Protein AF-A0AA37SR73-F1 (afdb_monomer_lite)

Sequence (175 aa):
MKIGLYVFLILMISLSCNREQRQLEALVEDILPGEWDILSFEFNGVYKNHEKDEVYPSDTTFYDLGSILIPEFEMDTLALNGGGNGVGIDCHIIALGSSETFKIERLFTAGDELVMAYFRTKGSGIFPVNTELTNLIEFSDLFWQNMYMNIENKNLVNFISTNNERIILTLQRRK

pLDDT: mean 75.5, std 13.88, range [35.94, 96.62]

Secondary structure (DSSP, 8-state):
--HHHHHHHHHHHHHHHHHHHHHHHHHHHHHSSEEEEEEEEE--S-EEETTTTEEE-TTPEEEEEEEEEE----HHHHHS--SS----EEEEEEETTEEEEEEEEEEEE-SSS-EEEEEEESSSS---S-SHHHHHHHHHTTTSSEEEEEEEETTEEEEEESS-TT-EEEEEE--

Organism: NCBI:txid1099794

Foldseek 3Di:
DVVVVVVVVVVVVVVVVVVLQVVLQVVCLQQVAAKWFFAKWFFQFWQQPPVVRDTDHRGDIDGRFFMKGWHGDHQVQLPPCPDDDGPWTFMWTDGPNDIFTKTFNHWGDDPRFKIKTQIGGPDPPDDPPPDPVRSVCNRRVLRVAIWIWGDPDSFWIWTAGPVHRRGITIIGHDD

Structure (mmCIF, N/CA/C/O backbone):
data_AF-A0AA37SR73-F1
#
_entry.id   AF-A0AA37SR73-F1
#
loop_
_atom_site.group_PDB
_atom_site.id
_atom_site.type_symbol
_atom_site.label_atom_id
_atom_site.label_alt_id
_atom_site.label_comp_id
_atom_site.label_asym_id
_atom_site.label_entity_id
_atom_site.label_seq_id
_atom_site.pdbx_PDB_ins_code
_atom_site.Cartn_x
_atom_site.Cartn_y
_atom_site.Cartn_z
_atom_site.occupancy
_atom_site.B_iso_or_equiv
_atom_site.auth_seq_id
_atom_site.auth_comp_id
_atom_site.auth_asym_id
_atom_site.auth_atom_id
_atom_site.pdbx_PDB_model_num
ATOM 1 N N . MET A 1 1 ? 46.176 -12.207 -21.951 1.00 54.75 1 MET A N 1
ATOM 2 C CA . MET A 1 1 ? 44.809 -12.377 -22.497 1.00 54.75 1 MET A CA 1
ATOM 3 C C . MET A 1 1 ? 43.758 -12.651 -21.403 1.00 54.75 1 MET A C 1
ATOM 5 O O . MET A 1 1 ? 42.868 -13.459 -21.609 1.00 54.75 1 MET A O 1
ATOM 9 N N . LYS A 1 2 ? 43.846 -12.000 -20.228 1.00 57.38 2 LYS A N 1
ATOM 10 C CA . LYS A 1 2 ? 42.891 -12.193 -19.112 1.00 57.38 2 LYS A CA 1
ATOM 11 C C . LYS A 1 2 ? 42.015 -10.957 -18.850 1.00 57.38 2 LYS A C 1
ATOM 13 O O . LYS A 1 2 ? 40.856 -11.105 -18.505 1.00 57.38 2 LYS A O 1
ATOM 18 N N . ILE A 1 3 ? 42.527 -9.751 -19.120 1.00 65.69 3 ILE A N 1
ATOM 19 C CA . ILE A 1 3 ? 41.820 -8.472 -18.909 1.00 65.69 3 ILE A CA 1
ATOM 20 C C . ILE A 1 3 ? 40.549 -8.358 -19.769 1.00 65.69 3 ILE A C 1
ATOM 22 O O . ILE A 1 3 ? 39.507 -7.973 -19.254 1.00 65.69 3 ILE A O 1
ATOM 26 N N . GLY A 1 4 ? 40.598 -8.763 -21.044 1.00 63.44 4 GLY A N 1
ATOM 27 C CA . GLY A 1 4 ? 39.421 -8.733 -21.925 1.00 63.44 4 GLY A CA 1
ATOM 28 C C . GLY A 1 4 ? 38.281 -9.650 -21.464 1.00 63.44 4 GLY A C 1
ATOM 29 O O . GLY A 1 4 ? 37.120 -9.292 -21.618 1.00 63.44 4 GLY A O 1
ATOM 30 N N . LEU A 1 5 ? 38.608 -10.783 -20.829 1.00 70.75 5 LEU A N 1
ATOM 31 C CA . LEU A 1 5 ? 37.613 -11.690 -20.255 1.00 70.75 5 LEU A CA 1
ATOM 32 C C . LEU A 1 5 ? 36.931 -11.053 -19.037 1.00 70.75 5 LEU A C 1
ATOM 34 O O . LEU A 1 5 ? 35.714 -11.107 -18.942 1.00 70.75 5 LEU A O 1
ATOM 38 N N . TYR A 1 6 ? 37.688 -10.402 -18.145 1.00 70.75 6 TYR A N 1
ATOM 39 C CA . TYR A 1 6 ? 37.122 -9.722 -16.972 1.00 70.75 6 TYR A CA 1
ATOM 40 C C . TYR A 1 6 ? 36.236 -8.532 -17.350 1.00 70.75 6 TYR A C 1
ATOM 42 O O . TYR A 1 6 ? 35.161 -8.379 -16.780 1.00 70.75 6 TYR A O 1
ATOM 50 N N . VAL A 1 7 ? 36.640 -7.727 -18.340 1.00 71.44 7 VAL A N 1
ATOM 51 C CA . VAL A 1 7 ? 35.814 -6.612 -18.835 1.00 71.44 7 VAL A CA 1
ATOM 52 C C . VAL A 1 7 ? 34.522 -7.136 -19.461 1.00 71.44 7 VAL A C 1
ATOM 54 O O . VAL A 1 7 ? 33.454 -6.633 -19.139 1.00 71.44 7 VAL A O 1
ATOM 57 N N . PHE A 1 8 ? 34.597 -8.180 -20.290 1.00 73.50 8 PHE A N 1
ATOM 58 C CA . PHE A 1 8 ? 33.416 -8.802 -20.889 1.00 73.50 8 PHE A CA 1
ATOM 59 C C . PHE A 1 8 ? 32.467 -9.399 -19.836 1.00 73.50 8 PHE A C 1
ATOM 61 O O . PHE A 1 8 ? 31.254 -9.256 -19.952 1.00 73.50 8 PHE A O 1
ATOM 68 N N . LEU A 1 9 ? 33.009 -10.015 -18.782 1.00 70.44 9 LEU A N 1
ATOM 69 C CA . LEU A 1 9 ? 32.217 -10.609 -17.703 1.00 70.44 9 LEU A CA 1
ATOM 70 C C . LEU A 1 9 ? 31.506 -9.540 -16.858 1.00 70.44 9 LEU A C 1
ATOM 72 O O . LEU A 1 9 ? 30.324 -9.685 -16.571 1.00 70.44 9 LEU A O 1
ATOM 76 N N . ILE A 1 10 ? 32.190 -8.437 -16.530 1.00 69.81 10 ILE A N 1
ATOM 77 C CA . ILE A 1 10 ? 31.585 -7.284 -15.839 1.00 69.81 10 ILE A CA 1
ATOM 78 C C . ILE A 1 10 ? 30.464 -6.670 -16.688 1.00 69.81 10 ILE A C 1
ATOM 80 O O . ILE A 1 10 ? 29.413 -6.330 -16.156 1.00 69.81 10 ILE A O 1
ATOM 84 N N . LEU A 1 11 ? 30.665 -6.568 -18.005 1.00 65.06 11 LEU A N 1
ATOM 85 C CA . LEU A 1 11 ? 29.690 -5.997 -18.937 1.00 65.06 11 LEU A CA 1
ATOM 86 C C . LEU A 1 11 ? 28.450 -6.896 -19.099 1.00 65.06 11 LEU A C 1
ATOM 88 O O . LEU A 1 11 ? 27.332 -6.401 -19.170 1.00 65.06 11 LEU A O 1
ATOM 92 N N . MET A 1 12 ? 28.627 -8.219 -19.096 1.00 62.78 12 MET A N 1
ATOM 93 C CA . MET A 1 12 ? 27.517 -9.182 -19.096 1.00 62.78 12 MET A CA 1
ATOM 94 C C . MET A 1 12 ? 26.706 -9.148 -17.794 1.00 62.78 12 MET A C 1
ATOM 96 O O . MET A 1 12 ? 25.476 -9.219 -17.836 1.00 62.78 12 MET A O 1
ATOM 100 N N . ILE A 1 13 ? 27.378 -9.008 -16.646 1.00 64.69 13 ILE A N 1
ATOM 101 C CA . ILE A 1 13 ? 26.719 -8.885 -15.337 1.00 64.69 13 ILE A CA 1
ATOM 102 C C . ILE A 1 13 ? 25.939 -7.569 -15.256 1.00 64.69 13 ILE A C 1
ATOM 104 O O . ILE A 1 13 ? 24.774 -7.578 -14.865 1.00 64.69 13 ILE A O 1
ATOM 108 N N . SER A 1 14 ? 26.532 -6.448 -15.678 1.00 61.78 14 SER A N 1
ATOM 109 C CA . SER A 1 14 ? 25.851 -5.149 -15.642 1.00 61.78 14 SER A CA 1
ATOM 110 C C . SER A 1 14 ? 24.665 -5.077 -16.606 1.00 61.78 14 SER A C 1
ATOM 112 O O . SER A 1 14 ? 23.632 -4.511 -16.257 1.00 61.78 14 SER A O 1
ATOM 114 N N . LEU A 1 15 ? 24.764 -5.691 -17.791 1.00 60.75 15 LEU A N 1
ATOM 115 C CA . LEU A 1 15 ? 23.647 -5.786 -18.737 1.00 60.75 15 LEU A CA 1
ATOM 116 C C . LEU A 1 15 ? 22.496 -6.656 -18.217 1.00 60.75 15 LEU A C 1
ATOM 118 O O . LEU A 1 15 ? 21.339 -6.321 -18.464 1.00 60.75 15 LEU A O 1
ATOM 122 N N . SER A 1 16 ? 22.798 -7.754 -17.519 1.00 59.50 16 SER A N 1
ATOM 123 C CA . SER A 1 16 ? 21.766 -8.644 -16.965 1.00 59.50 16 SER A CA 1
ATOM 124 C C . SER A 1 16 ? 21.048 -7.991 -15.783 1.00 59.50 16 SER A C 1
ATOM 126 O O . SER A 1 16 ? 19.822 -7.938 -15.784 1.00 59.50 16 SER A O 1
ATOM 128 N N . CYS A 1 17 ? 21.801 -7.365 -14.873 1.00 64.44 17 CYS A N 1
ATOM 129 C CA . CYS A 1 17 ? 21.256 -6.615 -13.737 1.00 64.44 17 CYS A CA 1
ATOM 130 C C . CYS A 1 17 ? 20.344 -5.458 -14.199 1.00 64.44 17 CYS A C 1
ATOM 132 O O . CYS A 1 17 ? 19.220 -5.312 -13.729 1.00 64.44 17 CYS A O 1
ATOM 134 N N . ASN A 1 18 ? 20.763 -4.705 -15.227 1.00 72.56 18 ASN A N 1
ATOM 135 C CA . ASN A 1 18 ? 19.941 -3.638 -15.814 1.00 72.56 18 ASN A CA 1
ATOM 136 C C . ASN A 1 18 ? 18.655 -4.148 -16.486 1.00 72.56 18 ASN A C 1
ATOM 138 O O . ASN A 1 18 ? 17.696 -3.392 -16.632 1.00 72.56 18 ASN A O 1
ATOM 142 N N . ARG A 1 19 ? 18.634 -5.394 -16.971 1.00 74.81 19 ARG A N 1
ATOM 143 C CA . ARG A 1 19 ? 17.454 -5.965 -17.626 1.00 74.81 19 ARG A CA 1
ATOM 144 C C . ARG A 1 19 ? 16.414 -6.408 -16.604 1.00 74.81 19 ARG A C 1
ATOM 146 O O . ARG A 1 19 ? 15.239 -6.126 -16.814 1.00 74.81 19 ARG A O 1
ATOM 153 N N . GLU A 1 20 ? 16.841 -7.086 -15.544 1.00 73.44 20 GLU A N 1
ATOM 154 C CA . GLU A 1 20 ? 15.963 -7.534 -14.455 1.00 73.44 20 GLU A CA 1
ATOM 155 C C . GLU A 1 20 ? 15.335 -6.336 -13.739 1.00 73.44 20 GLU A C 1
ATOM 157 O O . GLU A 1 20 ? 14.116 -6.277 -13.600 1.00 73.44 20 GLU A O 1
ATOM 162 N N . GLN A 1 21 ? 16.139 -5.313 -13.432 1.00 73.56 21 GLN A N 1
ATOM 163 C CA . GLN A 1 21 ? 15.649 -4.066 -12.848 1.00 73.56 21 GLN A CA 1
ATOM 164 C C . GLN A 1 21 ? 14.546 -3.414 -13.701 1.00 73.56 21 GLN A C 1
ATOM 166 O O . GLN A 1 21 ? 13.471 -3.114 -13.190 1.00 73.56 21 GLN A O 1
ATOM 171 N N . ARG A 1 22 ? 14.761 -3.262 -15.015 1.00 77.50 22 ARG A N 1
ATOM 172 C CA . ARG A 1 22 ? 13.756 -2.676 -15.923 1.00 77.50 22 ARG A CA 1
ATOM 173 C C . ARG A 1 22 ? 12.479 -3.500 -16.032 1.00 77.50 22 ARG A C 1
ATOM 175 O O . ARG A 1 22 ? 11.405 -2.951 -16.252 1.00 77.50 22 ARG A O 1
ATOM 182 N N . GLN A 1 23 ? 12.591 -4.825 -15.951 1.00 80.38 23 GLN A N 1
ATOM 183 C CA . GLN A 1 23 ? 11.421 -5.700 -15.963 1.00 80.38 23 GLN A CA 1
ATOM 184 C C . GLN A 1 23 ? 10.590 -5.517 -14.695 1.00 80.38 23 GLN A C 1
ATOM 186 O O . GLN A 1 23 ? 9.366 -5.478 -14.785 1.00 80.38 23 GLN A O 1
ATOM 191 N N . LEU A 1 24 ? 11.249 -5.368 -13.545 1.00 78.06 24 LEU A N 1
ATOM 192 C CA . LEU A 1 24 ? 10.581 -5.111 -12.277 1.00 78.06 24 LEU A CA 1
ATOM 193 C C . LEU A 1 24 ? 9.954 -3.708 -12.242 1.00 78.06 24 LEU A C 1
ATOM 195 O O . LEU A 1 24 ? 8.808 -3.578 -11.830 1.00 78.06 24 LEU A O 1
ATOM 199 N N . GLU A 1 25 ? 10.639 -2.680 -12.746 1.00 81.56 25 GLU A N 1
ATOM 200 C CA . GLU A 1 25 ? 10.082 -1.324 -12.894 1.00 81.56 25 GLU A CA 1
ATOM 201 C C . GLU A 1 25 ? 8.807 -1.331 -13.751 1.00 81.56 25 GLU A C 1
ATOM 203 O O . GLU A 1 25 ? 7.760 -0.872 -13.298 1.00 81.56 25 GLU A O 1
ATOM 208 N N . ALA A 1 26 ? 8.853 -1.952 -14.933 1.00 83.12 26 ALA A N 1
ATOM 209 C CA . ALA A 1 26 ? 7.687 -2.063 -15.811 1.00 83.12 26 ALA A CA 1
ATOM 210 C C . ALA A 1 26 ? 6.540 -2.876 -15.182 1.00 83.12 26 ALA A C 1
ATOM 212 O O . ALA A 1 26 ? 5.368 -2.580 -15.405 1.00 83.12 26 ALA A O 1
ATOM 213 N N . LEU A 1 27 ? 6.857 -3.906 -14.390 1.00 85.19 27 LEU A N 1
ATOM 214 C CA . LEU A 1 27 ? 5.855 -4.681 -13.656 1.00 85.19 27 LEU A CA 1
ATOM 215 C C . LEU A 1 27 ? 5.133 -3.816 -12.614 1.00 85.19 27 LEU A C 1
ATOM 217 O O . LEU A 1 27 ? 3.921 -3.931 -12.450 1.00 85.19 27 LEU A O 1
ATOM 221 N N . VAL A 1 28 ? 5.869 -2.955 -11.914 1.00 85.50 28 VAL A N 1
ATOM 222 C CA . VAL A 1 28 ? 5.329 -2.054 -10.887 1.00 85.50 28 VAL A CA 1
ATOM 223 C C . VAL A 1 28 ? 4.442 -0.985 -11.515 1.00 85.50 28 VAL A C 1
ATOM 225 O O . VAL A 1 28 ? 3.359 -0.727 -10.996 1.00 85.50 28 VAL A O 1
ATOM 228 N N . GLU A 1 29 ? 4.864 -0.415 -12.643 1.00 87.75 29 GLU A N 1
ATOM 229 C CA . GLU A 1 29 ? 4.073 0.543 -13.424 1.00 87.75 29 GLU A CA 1
ATOM 230 C C . GLU A 1 29 ? 2.791 -0.083 -14.006 1.00 87.75 29 GLU A C 1
ATOM 232 O O . GLU A 1 29 ? 1.776 0.599 -14.099 1.00 87.75 29 GLU A O 1
ATOM 237 N N . ASP A 1 30 ? 2.797 -1.379 -14.350 1.00 88.75 30 ASP A N 1
ATOM 238 C CA . ASP A 1 30 ? 1.600 -2.109 -14.815 1.00 88.75 30 ASP A CA 1
ATOM 239 C C . ASP A 1 30 ? 0.645 -2.457 -13.664 1.00 88.75 30 ASP A C 1
ATOM 241 O O . ASP A 1 30 ? -0.575 -2.367 -13.802 1.00 88.75 30 ASP A O 1
ATOM 245 N N . ILE A 1 31 ? 1.187 -2.895 -12.524 1.00 89.25 31 ILE A N 1
ATOM 246 C CA . ILE A 1 31 ? 0.377 -3.439 -11.431 1.00 89.25 31 ILE A CA 1
ATOM 247 C C . ILE A 1 31 ? -0.143 -2.333 -10.523 1.00 89.25 31 ILE A C 1
ATOM 249 O O . ILE A 1 31 ? -1.335 -2.303 -10.224 1.00 89.25 31 ILE A O 1
ATOM 253 N N . LEU A 1 32 ? 0.727 -1.447 -10.042 1.00 89.56 32 LEU A N 1
ATOM 254 C CA . LEU A 1 32 ? 0.423 -0.603 -8.892 1.00 89.56 32 LEU A CA 1
ATOM 255 C C . LEU A 1 32 ? -0.651 0.474 -9.155 1.00 89.56 32 LEU A C 1
ATOM 257 O O . LEU A 1 32 ? -1.515 0.637 -8.288 1.00 89.56 32 LEU A O 1
ATOM 261 N N . PRO A 1 33 ? -0.684 1.182 -10.302 1.00 92.56 33 PRO A N 1
ATOM 262 C CA . PRO A 1 33 ? -1.719 2.180 -10.578 1.00 92.56 33 PRO A CA 1
ATOM 263 C C . PRO A 1 33 ? -3.123 1.581 -10.596 1.00 92.56 33 PRO A C 1
ATOM 265 O O . PRO A 1 33 ? -3.347 0.577 -11.267 1.00 92.56 33 PRO A O 1
ATOM 268 N N . GLY A 1 34 ? -4.081 2.203 -9.910 1.00 94.38 34 GLY A N 1
ATOM 269 C CA . GLY A 1 34 ? -5.490 1.814 -9.871 1.00 94.38 34 GLY A CA 1
ATOM 270 C C . GLY A 1 34 ? -6.139 1.977 -8.496 1.00 94.38 34 GLY A C 1
ATOM 271 O O . GLY A 1 34 ? -5.566 2.565 -7.578 1.00 94.38 34 GLY A O 1
ATOM 272 N N . GLU A 1 35 ? -7.355 1.444 -8.368 1.00 96.00 35 GLU A N 1
ATOM 273 C CA . GLU A 1 35 ? -8.095 1.379 -7.105 1.00 96.00 35 GLU A CA 1
ATOM 274 C C . GLU A 1 35 ? -7.858 0.047 -6.387 1.00 96.00 35 GLU A C 1
ATOM 276 O O . GLU A 1 35 ? -8.000 -1.037 -6.961 1.00 96.00 35 GLU A O 1
ATOM 281 N N . TRP A 1 36 ? -7.543 0.141 -5.102 1.00 96.19 36 TRP A N 1
ATOM 282 C CA . TRP A 1 36 ? -7.211 -0.979 -4.238 1.00 96.19 36 TRP A CA 1
ATOM 283 C C . TRP A 1 36 ? -8.054 -0.932 -2.973 1.00 96.19 36 TRP A C 1
ATOM 285 O O . TRP A 1 36 ? -8.049 0.073 -2.275 1.00 96.19 36 TRP A O 1
ATOM 295 N N . ASP A 1 37 ? -8.745 -2.011 -2.642 1.00 95.62 37 ASP A N 1
ATOM 296 C CA . ASP A 1 37 ? -9.383 -2.185 -1.343 1.00 95.62 37 ASP A CA 1
ATOM 297 C C . ASP A 1 37 ? -8.325 -2.556 -0.290 1.00 95.62 37 ASP A C 1
ATOM 299 O O . ASP A 1 37 ? -7.436 -3.376 -0.536 1.00 95.62 37 ASP A O 1
ATOM 303 N N . ILE A 1 38 ? -8.415 -1.947 0.893 1.00 92.62 38 ILE A N 1
ATOM 304 C CA . ILE A 1 38 ? -7.571 -2.263 2.048 1.00 92.62 38 ILE A CA 1
ATOM 305 C C . ILE A 1 38 ? -8.169 -3.494 2.729 1.00 92.62 38 ILE A C 1
ATOM 307 O O . ILE A 1 38 ? -9.092 -3.368 3.536 1.00 92.62 38 ILE A O 1
ATOM 311 N N . LEU A 1 39 ? -7.650 -4.678 2.396 1.00 93.94 39 LEU A N 1
ATOM 312 C CA . LEU A 1 39 ? -8.127 -5.936 2.977 1.00 93.94 39 LEU A CA 1
ATOM 313 C C . LEU A 1 39 ? -7.793 -6.029 4.454 1.00 93.94 39 LEU A C 1
ATOM 315 O O . LEU A 1 39 ? -8.647 -6.377 5.266 1.00 93.94 39 LEU A O 1
ATOM 319 N N . SER A 1 40 ? -6.535 -5.755 4.788 1.00 91.88 40 SER A N 1
ATOM 320 C CA . SER A 1 40 ? -6.079 -5.786 6.163 1.00 91.88 40 SER A CA 1
ATOM 321 C C . SER A 1 40 ? -4.987 -4.769 6.426 1.00 91.88 40 SER A C 1
ATOM 323 O O . SER A 1 40 ? -4.199 -4.410 5.546 1.00 91.88 40 SER A O 1
ATOM 3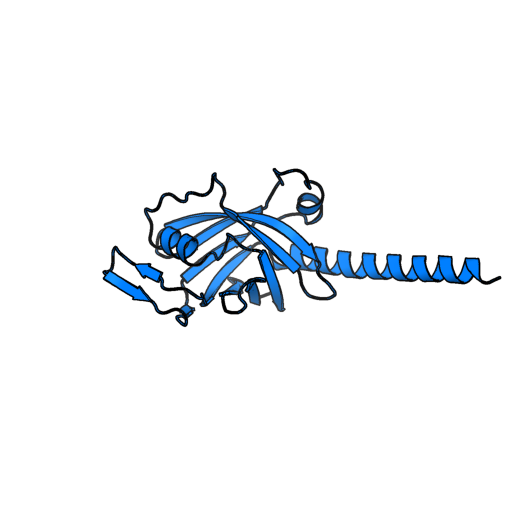25 N N . PHE A 1 41 ? -4.954 -4.320 7.672 1.00 88.94 41 PHE A N 1
ATOM 326 C CA . PHE A 1 41 ? -3.881 -3.517 8.208 1.00 88.94 41 PHE A CA 1
ATOM 327 C C . PHE A 1 41 ? -3.474 -4.035 9.584 1.00 88.94 41 PHE A C 1
ATOM 329 O O . PHE A 1 41 ? -4.248 -3.983 10.540 1.00 88.94 41 PHE A O 1
ATOM 336 N N . GLU A 1 42 ? -2.249 -4.535 9.665 1.00 88.88 42 GLU A N 1
ATOM 337 C CA . GLU A 1 42 ? -1.577 -4.903 10.903 1.00 88.88 42 GLU A CA 1
ATOM 338 C C . GLU A 1 42 ? -0.646 -3.766 11.302 1.00 88.88 42 GLU A C 1
ATOM 340 O O . GLU A 1 42 ? 0.091 -3.237 10.468 1.00 88.88 42 GLU A O 1
ATOM 345 N N . PHE A 1 43 ? -0.670 -3.387 12.575 1.00 83.69 43 PHE A N 1
ATOM 346 C CA . PHE A 1 43 ? 0.229 -2.379 13.115 1.00 83.69 43 PHE A CA 1
ATOM 347 C C . PHE A 1 43 ? 0.752 -2.817 14.475 1.00 83.69 43 PHE A C 1
ATOM 349 O O . PHE A 1 43 ? 0.122 -3.584 15.196 1.00 83.69 43 PHE A O 1
ATOM 356 N N . ASN A 1 44 ? 1.910 -2.283 14.846 1.00 75.38 44 ASN A N 1
ATOM 357 C CA . ASN A 1 44 ? 2.573 -2.608 16.098 1.00 75.38 44 ASN A CA 1
ATOM 358 C C . ASN A 1 44 ? 2.668 -1.349 16.963 1.00 75.38 44 ASN A C 1
ATOM 360 O O . ASN A 1 44 ? 3.678 -0.647 16.964 1.00 75.38 44 ASN A O 1
ATOM 364 N N . GLY A 1 45 ? 1.578 -1.057 17.669 1.00 71.06 45 GLY A N 1
ATOM 365 C CA . GLY A 1 45 ? 1.451 0.077 18.580 1.00 71.06 45 GLY A CA 1
ATOM 366 C C . GLY A 1 45 ? 0.150 0.003 19.374 1.00 71.06 45 GLY A C 1
ATOM 367 O O . GLY A 1 45 ? -0.687 -0.853 19.126 1.00 71.06 45 GLY A O 1
ATOM 368 N N . VAL A 1 46 ? -0.042 0.887 20.349 1.00 71.62 46 VAL A N 1
ATOM 369 C CA . VAL A 1 46 ? -1.350 1.024 21.004 1.00 71.62 46 VAL A CA 1
ATOM 370 C C . VAL A 1 46 ? -2.071 2.184 20.341 1.00 71.62 46 VAL A C 1
ATOM 372 O O . VAL A 1 46 ? -1.701 3.336 20.565 1.00 71.62 46 VAL A O 1
ATOM 375 N N . TYR A 1 47 ? -3.092 1.889 19.540 1.00 73.81 47 TYR A N 1
ATOM 376 C CA . TYR A 1 47 ? -3.955 2.923 18.979 1.00 73.81 47 TYR A CA 1
ATOM 377 C C . TYR A 1 47 ? -5.063 3.238 19.984 1.00 73.81 47 TYR A C 1
ATOM 379 O O . TYR A 1 47 ? -5.783 2.348 20.438 1.00 73.81 47 TYR A O 1
ATOM 387 N N . LYS A 1 48 ? -5.178 4.509 20.368 1.00 69.62 48 LYS A N 1
ATOM 388 C CA . LYS A 1 48 ? -6.251 4.992 21.239 1.00 69.62 48 LYS A CA 1
ATOM 389 C C . LYS A 1 48 ? -7.174 5.869 20.417 1.00 69.62 48 LYS A C 1
ATOM 391 O O . LYS A 1 48 ? -6.803 6.983 20.050 1.00 69.62 48 LYS A O 1
ATOM 396 N N . ASN A 1 49 ? -8.379 5.383 20.157 1.00 69.81 49 ASN A N 1
ATOM 397 C CA . ASN A 1 49 ? -9.423 6.212 19.589 1.00 69.81 49 ASN A CA 1
ATOM 398 C C . ASN A 1 49 ? -10.083 7.005 20.725 1.00 69.81 49 ASN A C 1
ATOM 400 O O . ASN A 1 49 ? -10.968 6.514 21.424 1.00 69.81 49 ASN A O 1
ATOM 404 N N . HIS A 1 50 ? -9.630 8.245 20.908 1.00 67.00 50 HIS A N 1
ATOM 405 C CA . HIS A 1 50 ? -10.147 9.147 21.937 1.00 67.00 50 HIS A CA 1
ATOM 406 C C . HIS A 1 50 ? -11.614 9.547 21.728 1.00 67.00 50 HIS A C 1
ATOM 408 O O . HIS A 1 50 ? -12.277 9.905 22.698 1.00 67.00 50 HIS A O 1
ATOM 414 N N . GLU A 1 51 ? -12.127 9.488 20.497 1.00 66.44 51 GLU A N 1
ATOM 415 C CA . GLU A 1 51 ? -13.521 9.833 20.197 1.00 66.44 51 GLU A CA 1
ATOM 416 C C . GLU A 1 51 ? -14.485 8.711 20.594 1.00 66.44 51 GLU A C 1
ATOM 418 O O . GLU A 1 51 ? -15.600 8.984 21.037 1.00 66.44 51 GLU A O 1
ATOM 423 N N . LYS A 1 52 ? -14.047 7.453 20.459 1.00 68.25 52 LYS A N 1
ATOM 424 C CA . LYS A 1 52 ? -14.844 6.259 20.783 1.00 68.25 52 LYS A CA 1
ATOM 425 C C . LYS A 1 52 ? -14.539 5.657 22.158 1.00 68.25 52 LYS A C 1
ATOM 427 O O . LYS A 1 52 ? -15.210 4.711 22.552 1.00 68.25 52 LYS A O 1
ATOM 432 N N . ASP A 1 53 ? -13.563 6.207 22.884 1.00 74.69 53 ASP A N 1
ATOM 433 C CA . ASP A 1 53 ? -13.018 5.639 24.130 1.00 74.69 53 ASP A CA 1
ATOM 434 C C . ASP A 1 53 ? -12.539 4.182 23.953 1.00 74.69 53 ASP A C 1
ATOM 436 O O . ASP A 1 53 ? -12.690 3.324 24.822 1.00 74.69 53 ASP A O 1
ATOM 440 N N . GLU A 1 54 ? -11.960 3.891 22.784 1.00 77.50 54 GLU A N 1
ATOM 441 C CA . GLU A 1 54 ? -11.483 2.558 22.413 1.00 77.50 54 GLU A CA 1
ATOM 442 C C . GLU A 1 54 ? -9.955 2.501 22.434 1.00 77.50 54 GLU A C 1
ATOM 444 O O . GLU A 1 54 ? -9.258 3.424 22.000 1.00 77.50 54 GLU A O 1
ATOM 449 N N . VAL A 1 55 ? -9.420 1.382 22.920 1.00 78.69 55 VAL A N 1
ATOM 450 C CA . VAL A 1 55 ? -7.984 1.101 22.923 1.00 78.69 55 VAL A CA 1
ATOM 451 C C . VAL A 1 55 ? -7.745 -0.204 22.186 1.00 78.69 55 VAL A C 1
ATOM 453 O O . VAL A 1 55 ? -8.214 -1.259 22.608 1.00 78.69 55 VAL A O 1
ATOM 456 N N . TYR A 1 56 ? -6.977 -0.121 21.110 1.00 80.00 56 TYR A N 1
ATOM 457 C CA . TYR A 1 56 ? -6.621 -1.248 20.267 1.00 80.00 56 TYR A CA 1
ATOM 458 C C . TYR A 1 56 ? -5.198 -1.717 20.611 1.00 80.00 56 TYR A C 1
ATOM 460 O O . TYR A 1 56 ? -4.268 -0.898 20.586 1.00 80.00 56 TYR A O 1
ATOM 468 N N . PRO A 1 57 ? -5.004 -2.996 20.985 1.00 79.56 57 PRO A N 1
ATOM 469 C CA . PRO A 1 57 ? -3.689 -3.545 21.303 1.00 79.56 57 PRO A CA 1
ATOM 470 C C . PRO A 1 57 ? -2.797 -3.702 20.059 1.00 79.56 57 PRO A C 1
ATOM 472 O O . PRO A 1 57 ? -3.274 -3.697 18.926 1.00 79.56 57 PRO A O 1
ATOM 475 N N . SER A 1 58 ? -1.493 -3.874 20.291 1.00 73.31 58 SER A N 1
ATOM 476 C CA . SER A 1 58 ? -0.421 -3.899 19.277 1.00 73.31 58 SER A CA 1
ATOM 477 C C . SER A 1 58 ? -0.374 -5.127 18.368 1.00 73.31 58 SER A C 1
ATOM 479 O O . SER A 1 58 ? 0.586 -5.301 17.626 1.00 73.31 58 SER A O 1
ATOM 481 N N . ASP A 1 59 ? -1.345 -6.017 18.490 1.00 75.31 59 ASP A N 1
ATOM 482 C CA . ASP A 1 59 ? -1.567 -7.200 17.662 1.00 75.31 59 ASP A CA 1
ATOM 483 C C . ASP A 1 59 ? -2.923 -7.139 16.944 1.00 75.31 59 ASP A C 1
ATOM 485 O O . ASP A 1 59 ? -3.393 -8.133 16.394 1.00 75.31 59 ASP A O 1
ATOM 489 N N . THR A 1 60 ? -3.568 -5.970 16.951 1.00 83.31 60 THR A N 1
ATOM 490 C CA . THR A 1 60 ? -4.840 -5.783 16.263 1.00 83.31 60 THR A CA 1
ATOM 491 C C . THR A 1 60 ? -4.615 -5.710 14.761 1.00 83.31 60 THR A C 1
ATOM 493 O O . THR A 1 60 ? -3.882 -4.853 14.265 1.00 83.31 60 THR A O 1
ATOM 496 N N . THR A 1 61 ? -5.335 -6.559 14.037 1.00 86.75 61 THR A N 1
ATOM 497 C CA . THR A 1 61 ? -5.527 -6.424 12.597 1.00 86.75 61 THR A CA 1
ATOM 498 C C . THR A 1 61 ? -6.860 -5.742 12.340 1.00 86.75 61 THR A C 1
ATOM 500 O O . THR A 1 61 ? -7.910 -6.224 12.772 1.00 86.75 61 THR A O 1
ATOM 503 N N . PHE A 1 62 ? -6.829 -4.633 11.615 1.00 85.44 62 PHE A N 1
ATOM 504 C CA . PHE A 1 62 ? -8.030 -4.033 11.058 1.00 85.44 62 PHE A CA 1
ATOM 505 C C . PHE A 1 62 ? -8.326 -4.645 9.696 1.00 85.44 62 PHE A C 1
ATOM 507 O O . PHE A 1 62 ? -7.401 -4.936 8.943 1.00 85.44 62 PHE A O 1
ATOM 514 N N . TYR A 1 63 ? -9.603 -4.801 9.372 1.00 88.44 63 TYR A N 1
ATOM 515 C CA . TYR A 1 63 ? -10.057 -5.366 8.105 1.00 88.44 63 TYR A CA 1
ATOM 516 C C . TYR A 1 63 ? -11.017 -4.404 7.416 1.00 88.44 63 TYR A C 1
ATOM 518 O O . TYR A 1 63 ? -11.698 -3.632 8.094 1.00 88.44 63 TYR A O 1
ATOM 526 N N . ASP A 1 64 ? -11.063 -4.466 6.086 1.00 83.62 64 ASP A N 1
ATOM 527 C CA . ASP A 1 64 ? -12.019 -3.729 5.249 1.00 83.62 64 ASP A CA 1
ATOM 528 C C . ASP A 1 64 ? -12.065 -2.218 5.555 1.00 83.62 64 ASP A C 1
ATOM 530 O O . ASP A 1 64 ? -13.127 -1.601 5.657 1.00 83.62 64 ASP A O 1
ATOM 534 N N . LEU A 1 65 ? -10.890 -1.603 5.727 1.00 84.00 65 LEU A N 1
ATOM 535 C CA . LEU A 1 65 ? -10.776 -0.214 6.192 1.00 84.00 65 LEU A CA 1
ATOM 536 C C . LEU A 1 65 ? -11.248 0.820 5.164 1.00 84.00 65 LEU A C 1
ATO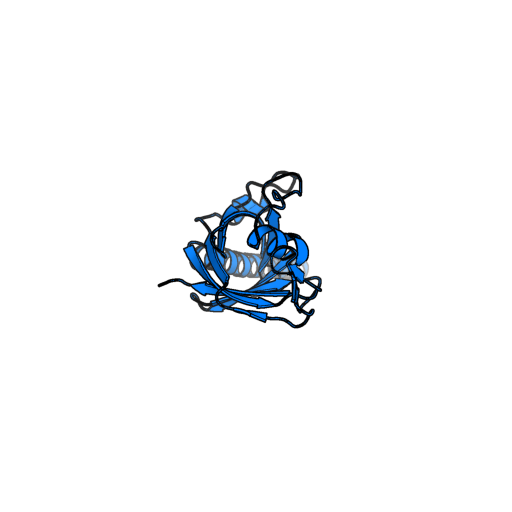M 538 O O . LEU A 1 65 ? -11.580 1.948 5.532 1.00 84.00 65 LEU A O 1
ATOM 542 N N . GLY A 1 66 ? -11.265 0.457 3.884 1.00 89.88 66 GLY A N 1
ATOM 543 C CA . GLY A 1 66 ? -11.588 1.361 2.791 1.00 89.88 66 GLY A CA 1
ATOM 544 C C . GLY A 1 66 ? -10.772 1.046 1.548 1.00 89.88 66 GLY A C 1
ATOM 545 O O . GLY A 1 66 ? -10.522 -0.117 1.249 1.00 89.88 66 GLY A O 1
ATOM 546 N N . SER A 1 67 ? -10.355 2.078 0.820 1.00 93.69 67 SER A N 1
ATOM 547 C CA . SER A 1 67 ? -9.602 1.926 -0.422 1.00 93.69 67 SER A CA 1
ATOM 548 C C . SER A 1 67 ? -8.513 2.971 -0.612 1.00 93.69 67 SER A C 1
ATOM 550 O O . SER A 1 67 ? -8.600 4.083 -0.096 1.00 93.69 67 SER A O 1
ATOM 552 N N . ILE A 1 68 ? -7.518 2.620 -1.417 1.00 92.50 68 ILE A N 1
ATOM 553 C CA . ILE A 1 68 ? -6.442 3.478 -1.888 1.00 92.50 68 ILE A CA 1
ATOM 554 C C . ILE A 1 68 ? -6.556 3.626 -3.406 1.00 92.50 68 ILE A C 1
ATOM 556 O O . ILE A 1 68 ? -6.716 2.644 -4.125 1.00 92.50 68 ILE A O 1
ATOM 560 N N . LEU A 1 69 ? -6.442 4.855 -3.896 1.00 93.88 69 LEU A N 1
ATOM 561 C CA . LEU A 1 69 ? -6.278 5.183 -5.304 1.00 93.88 69 LEU A CA 1
ATOM 562 C C . LEU A 1 69 ? -4.828 5.603 -5.547 1.00 93.88 69 LEU A C 1
ATOM 564 O O . LEU A 1 69 ? -4.351 6.582 -4.964 1.00 93.88 69 LEU A O 1
ATOM 568 N N . ILE A 1 70 ? -4.157 4.876 -6.435 1.00 91.75 70 ILE A N 1
ATOM 569 C CA . ILE A 1 70 ? -2.803 5.173 -6.903 1.00 91.75 70 ILE A CA 1
ATOM 570 C C . ILE A 1 70 ? -2.913 5.592 -8.376 1.00 91.75 70 ILE A C 1
ATOM 572 O O . ILE A 1 70 ? -3.387 4.790 -9.181 1.00 91.75 70 ILE A O 1
ATOM 576 N N . PRO A 1 71 ? -2.547 6.826 -8.760 1.00 90.31 71 PRO A N 1
ATOM 577 C CA . PRO A 1 71 ? -2.592 7.246 -10.160 1.00 90.31 71 PRO A CA 1
ATOM 578 C C . PRO A 1 71 ? -1.495 6.561 -10.989 1.00 90.31 71 PRO A C 1
ATOM 580 O O . PRO A 1 71 ? -0.592 5.934 -10.443 1.00 90.31 71 PRO A O 1
ATOM 583 N N . GLU A 1 72 ? -1.557 6.700 -12.313 1.00 90.75 72 GLU A N 1
ATOM 584 C CA . GLU A 1 72 ? -0.460 6.302 -13.204 1.00 90.75 72 GLU A CA 1
ATOM 585 C C . GLU A 1 72 ? 0.808 7.124 -12.916 1.00 90.75 72 GLU A C 1
ATOM 587 O O . GLU A 1 72 ? 0.735 8.312 -12.585 1.00 90.75 72 GLU A O 1
ATOM 592 N N . PHE A 1 73 ? 1.975 6.489 -13.033 1.00 86.06 73 PHE A N 1
ATOM 593 C CA . PHE A 1 73 ? 3.280 7.098 -12.776 1.00 86.06 73 PHE A CA 1
ATOM 594 C C . PHE A 1 73 ? 4.379 6.425 -13.606 1.00 86.06 73 PHE A C 1
ATOM 596 O O . PHE A 1 73 ? 4.187 5.334 -14.132 1.00 86.06 73 PHE A O 1
ATOM 603 N N . GLU A 1 74 ? 5.546 7.068 -13.665 1.00 82.12 74 GLU A N 1
ATOM 604 C CA . GLU A 1 74 ? 6.771 6.523 -14.263 1.00 82.12 74 GLU A CA 1
ATOM 605 C C . GLU A 1 74 ? 7.863 6.421 -13.183 1.00 82.12 74 GLU A C 1
ATOM 607 O O . GLU A 1 74 ? 8.192 7.416 -12.528 1.00 82.12 74 GLU A O 1
ATOM 612 N N . MET A 1 75 ? 8.450 5.240 -12.990 1.00 75.94 75 MET A N 1
ATOM 613 C CA . MET A 1 75 ? 9.480 4.942 -11.983 1.00 75.94 75 MET A CA 1
ATOM 614 C C . MET A 1 75 ? 10.726 5.824 -12.145 1.00 75.94 75 MET A C 1
ATOM 616 O O . MET A 1 75 ? 11.282 6.307 -11.154 1.00 75.94 75 MET A O 1
ATOM 620 N N . ASP A 1 76 ? 11.118 6.127 -13.386 1.00 65.75 76 ASP A N 1
ATOM 621 C CA . ASP A 1 76 ? 12.263 6.995 -13.698 1.00 65.75 76 ASP A CA 1
ATOM 622 C C . ASP A 1 76 ? 12.112 8.413 -13.101 1.00 65.75 76 ASP A C 1
ATOM 624 O O . ASP A 1 76 ? 13.099 9.048 -12.710 1.00 65.75 76 ASP A O 1
ATOM 628 N N . THR A 1 77 ? 10.877 8.909 -12.942 1.00 58.38 77 THR A N 1
ATOM 629 C CA . THR A 1 77 ? 10.606 10.239 -12.356 1.00 58.38 77 THR A CA 1
ATOM 630 C C . THR A 1 77 ? 10.847 10.291 -10.843 1.00 58.38 77 THR A C 1
ATOM 632 O O . THR A 1 77 ? 11.170 11.356 -10.294 1.00 58.38 77 THR A O 1
ATOM 635 N N . LEU A 1 78 ? 10.775 9.136 -10.175 1.00 61.81 78 LEU A N 1
ATOM 636 C CA . LEU A 1 78 ? 10.990 8.984 -8.736 1.00 61.81 78 LEU A CA 1
ATOM 637 C C . LEU A 1 78 ? 12.481 8.867 -8.384 1.00 61.81 78 LEU A C 1
ATOM 639 O O . LEU A 1 78 ? 12.898 9.306 -7.310 1.00 61.81 78 LEU A O 1
ATOM 643 N N . ALA A 1 79 ? 13.300 8.334 -9.297 1.00 57.09 79 ALA A N 1
ATOM 644 C CA . ALA A 1 79 ? 14.741 8.159 -9.105 1.00 57.09 79 ALA A CA 1
ATOM 645 C C . ALA A 1 79 ? 15.561 9.437 -9.385 1.00 57.09 79 ALA A C 1
ATOM 647 O O . ALA A 1 79 ? 16.548 9.712 -8.697 1.00 57.09 79 ALA A O 1
ATOM 648 N N . LEU A 1 80 ? 15.157 10.247 -10.372 1.00 48.47 80 LEU A N 1
ATOM 649 C CA . LEU A 1 80 ? 15.940 11.397 -10.857 1.00 48.47 80 LEU A CA 1
ATOM 650 C C . LEU A 1 80 ? 15.984 12.596 -9.893 1.00 48.47 80 LEU A C 1
ATOM 652 O O . LEU A 1 80 ? 16.889 13.427 -9.975 1.00 48.47 80 LEU A O 1
ATOM 656 N N . ASN A 1 81 ? 15.062 12.682 -8.934 1.00 49.25 81 ASN A N 1
ATOM 657 C CA . ASN A 1 81 ? 14.951 13.820 -8.020 1.00 49.25 81 ASN A CA 1
ATOM 658 C C . ASN A 1 81 ? 15.594 13.552 -6.645 1.00 49.25 81 ASN A C 1
ATOM 660 O O . ASN A 1 81 ? 15.012 13.830 -5.594 1.00 49.25 81 ASN A O 1
ATOM 664 N N . GLY A 1 82 ? 16.833 13.049 -6.639 1.00 42.00 82 GLY A N 1
ATOM 665 C CA . GLY A 1 82 ? 17.646 12.784 -5.438 1.00 42.00 82 GLY A CA 1
ATOM 666 C C . GLY A 1 82 ? 17.958 13.999 -4.541 1.00 42.00 82 GLY A C 1
ATOM 667 O O . GLY A 1 82 ? 18.695 13.865 -3.567 1.00 42.00 82 GLY A O 1
ATOM 668 N N . GLY A 1 83 ? 17.394 15.177 -4.822 1.00 40.16 83 GLY A N 1
ATOM 669 C CA . GLY A 1 83 ? 17.489 16.380 -3.999 1.00 40.16 83 GLY A CA 1
ATOM 670 C C . GLY A 1 83 ? 16.137 16.774 -3.408 1.00 40.16 83 GLY A C 1
ATOM 671 O O . GLY A 1 83 ? 15.442 17.592 -3.991 1.00 40.16 83 GLY A O 1
ATOM 672 N N . GLY A 1 84 ? 15.781 16.208 -2.251 1.00 44.12 84 GLY A N 1
ATOM 673 C CA . GLY A 1 84 ? 14.825 16.747 -1.259 1.00 44.12 84 GLY A CA 1
ATOM 674 C C . GLY A 1 84 ? 13.351 16.991 -1.635 1.00 44.12 84 GLY A C 1
ATOM 675 O O . GLY A 1 84 ? 12.533 17.032 -0.725 1.00 44.12 84 GLY A O 1
ATOM 676 N N . ASN A 1 85 ? 12.998 17.124 -2.916 1.00 45.88 85 ASN A N 1
ATOM 677 C CA . ASN A 1 85 ? 11.676 17.523 -3.414 1.00 45.88 85 ASN A CA 1
ATOM 678 C C . ASN A 1 85 ? 11.275 16.676 -4.634 1.00 45.88 85 ASN A C 1
ATOM 680 O O . ASN A 1 85 ? 10.986 17.207 -5.706 1.00 45.88 85 ASN A O 1
ATOM 684 N N . GLY A 1 86 ? 11.309 15.349 -4.493 1.00 52.69 86 GLY A N 1
ATOM 685 C CA . GLY A 1 86 ? 10.882 14.442 -5.556 1.00 52.69 86 GLY A CA 1
ATOM 686 C C . GLY A 1 86 ? 9.447 14.703 -6.009 1.00 52.69 86 GLY A C 1
ATOM 687 O O . GLY A 1 86 ? 8.567 14.988 -5.189 1.00 52.69 86 GLY A O 1
ATOM 688 N N . VAL A 1 87 ? 9.211 14.598 -7.321 1.00 65.06 87 VAL A N 1
ATOM 689 C CA . VAL A 1 87 ? 7.869 14.458 -7.903 1.00 65.06 87 VAL A CA 1
ATOM 690 C C . VAL A 1 87 ? 7.329 13.095 -7.460 1.00 65.06 87 VAL A C 1
ATOM 692 O O . VAL A 1 87 ? 7.430 12.119 -8.184 1.00 65.06 87 VAL A O 1
ATOM 695 N N . GLY A 1 88 ? 6.882 12.994 -6.209 1.00 75.00 88 GLY A N 1
ATOM 696 C CA . GLY A 1 88 ? 6.269 11.774 -5.691 1.00 75.00 88 GLY A CA 1
ATOM 697 C C . GLY A 1 88 ? 4.855 11.573 -6.231 1.00 75.00 88 GLY A C 1
ATOM 698 O O . GLY A 1 88 ? 4.227 12.514 -6.718 1.00 75.00 88 GLY A O 1
ATOM 699 N N . ILE A 1 89 ? 4.352 10.351 -6.097 1.00 82.75 89 ILE A N 1
ATOM 700 C CA . ILE A 1 89 ? 3.012 9.956 -6.530 1.00 82.75 89 ILE A CA 1
ATOM 701 C C . ILE A 1 89 ? 2.009 10.398 -5.463 1.00 82.75 89 ILE A C 1
ATOM 703 O O . ILE A 1 89 ? 1.993 9.827 -4.372 1.00 82.75 89 ILE A O 1
ATOM 707 N N . ASP A 1 90 ? 1.183 11.401 -5.759 1.00 85.12 90 ASP A N 1
ATOM 708 C CA . ASP A 1 90 ? 0.075 11.805 -4.885 1.00 85.12 90 ASP A CA 1
ATOM 709 C C . ASP A 1 90 ? -1.032 10.734 -4.959 1.00 85.12 90 ASP A C 1
ATOM 711 O O . ASP A 1 90 ? -1.724 10.597 -5.966 1.00 85.12 90 ASP A O 1
ATOM 715 N N . CYS A 1 91 ? -1.173 9.957 -3.891 1.00 86.25 91 CYS A N 1
ATOM 716 C CA . CYS A 1 91 ? -2.156 8.891 -3.735 1.00 86.25 91 CYS A CA 1
ATOM 717 C C . CYS A 1 91 ? -3.285 9.345 -2.806 1.00 86.25 91 CYS A C 1
ATOM 719 O O . CYS A 1 91 ? -3.091 10.200 -1.937 1.00 86.25 91 CYS A O 1
ATOM 721 N N . HIS A 1 92 ? -4.456 8.726 -2.932 1.00 89.06 92 HIS A N 1
ATOM 722 C CA . HIS A 1 92 ? -5.604 9.027 -2.080 1.00 89.06 92 HIS A CA 1
ATOM 723 C C . HIS A 1 92 ? -6.027 7.796 -1.297 1.00 89.06 92 HIS A C 1
ATOM 725 O O . HIS A 1 92 ? -6.222 6.737 -1.877 1.00 89.06 92 HIS A O 1
ATOM 731 N N . ILE A 1 93 ? -6.209 7.940 0.010 1.00 87.75 93 ILE A N 1
ATOM 732 C CA . ILE A 1 93 ? -6.843 6.932 0.858 1.00 87.75 93 ILE A CA 1
ATOM 733 C C . ILE A 1 93 ? -8.247 7.412 1.217 1.00 87.75 93 ILE A C 1
ATOM 735 O O . ILE A 1 93 ? -8.440 8.575 1.557 1.00 87.75 93 ILE A O 1
ATOM 739 N N . ILE A 1 94 ? -9.230 6.525 1.114 1.00 89.06 94 ILE A N 1
ATOM 740 C CA . ILE A 1 94 ? -10.634 6.770 1.445 1.00 89.06 94 ILE A CA 1
ATOM 741 C C . ILE A 1 94 ? -11.045 5.675 2.416 1.00 89.06 94 ILE A C 1
ATOM 743 O O . ILE A 1 94 ? -11.110 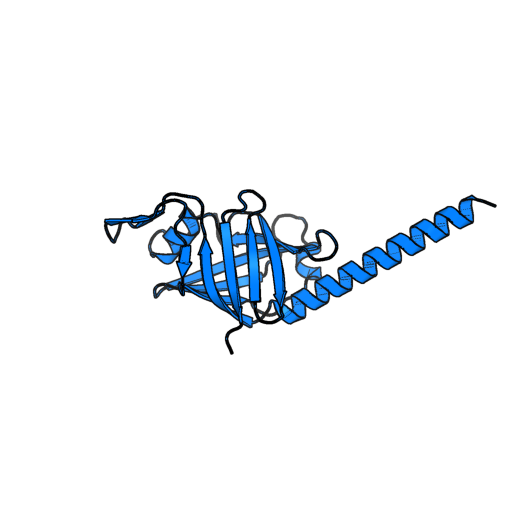4.509 2.036 1.00 89.06 94 ILE A O 1
ATOM 747 N N . ALA A 1 95 ? -11.300 6.037 3.665 1.00 84.62 95 ALA A N 1
ATOM 748 C CA . ALA A 1 95 ? -11.538 5.090 4.744 1.00 84.62 95 ALA A CA 1
ATOM 749 C C . ALA A 1 95 ? -12.304 5.781 5.872 1.00 84.62 95 ALA A C 1
ATOM 751 O O . ALA A 1 95 ? -12.182 6.988 6.062 1.00 84.62 95 ALA A O 1
ATOM 752 N N . LEU A 1 96 ? -13.115 5.026 6.617 1.00 77.81 96 LEU A N 1
ATOM 753 C CA . LEU A 1 96 ? -13.819 5.530 7.810 1.00 77.81 96 LEU A CA 1
ATOM 754 C C . LEU A 1 96 ? -14.634 6.824 7.571 1.00 77.81 96 LEU A C 1
ATOM 756 O O . LEU A 1 96 ? -14.767 7.671 8.450 1.00 77.81 96 LEU A O 1
ATOM 760 N N . GLY A 1 97 ? -15.185 6.993 6.363 1.00 78.06 97 GLY A N 1
ATOM 761 C CA . GLY A 1 97 ? -15.977 8.171 5.991 1.00 78.06 97 GLY A CA 1
ATOM 762 C C . GLY A 1 97 ? -15.171 9.451 5.734 1.00 78.06 97 GLY A C 1
ATOM 763 O O . GLY A 1 97 ? -15.779 10.489 5.475 1.00 78.06 97 GLY A O 1
ATOM 764 N N . SER A 1 98 ? -13.837 9.396 5.763 1.00 83.88 98 SER A N 1
ATOM 765 C CA . SER A 1 98 ? -12.950 10.495 5.379 1.00 83.88 98 SER A CA 1
ATOM 766 C C . SER A 1 98 ? -12.022 10.098 4.227 1.00 83.88 98 SER A C 1
ATOM 768 O O . SER A 1 98 ? -11.965 8.942 3.794 1.00 83.88 98 SER A O 1
ATOM 770 N N . SER A 1 99 ? -11.332 11.091 3.670 1.00 84.81 99 SER A N 1
ATOM 771 C CA . SER A 1 99 ? -10.346 10.888 2.616 1.00 84.81 99 SER A CA 1
ATOM 772 C C . SER A 1 99 ? -9.114 11.728 2.884 1.00 84.81 99 SER A C 1
ATOM 774 O O . SER A 1 99 ? -9.244 12.916 3.175 1.00 84.81 99 SER A O 1
ATOM 776 N N . GLU A 1 100 ? -7.940 11.141 2.704 1.00 83.56 100 GLU A N 1
ATOM 777 C CA . GLU A 1 100 ? -6.661 11.807 2.906 1.00 83.56 100 GLU A CA 1
ATOM 778 C C . GLU A 1 100 ? -5.733 11.589 1.712 1.00 83.56 100 GLU A C 1
ATOM 780 O O . GLU A 1 100 ? -5.863 10.627 0.954 1.00 83.56 100 GLU A O 1
ATOM 785 N N . THR A 1 101 ? -4.788 12.510 1.528 1.00 83.00 101 THR A N 1
ATOM 786 C CA . THR A 1 101 ? -3.761 12.393 0.484 1.00 83.00 101 THR A CA 1
ATOM 787 C C . THR A 1 101 ? -2.428 12.030 1.120 1.00 83.00 101 THR A C 1
ATOM 789 O O . THR A 1 101 ? -1.945 12.726 2.015 1.00 83.00 101 THR A O 1
ATOM 792 N N . PHE A 1 102 ? -1.794 10.978 0.619 1.00 80.19 102 PHE A N 1
ATOM 793 C CA . PHE A 1 102 ? -0.419 10.626 0.961 1.00 80.19 102 PHE A CA 1
ATOM 794 C C . PHE A 1 102 ? 0.428 10.585 -0.309 1.00 80.19 102 PHE A C 1
ATOM 796 O O . PHE A 1 102 ? -0.093 10.650 -1.418 1.00 80.19 102 PHE A O 1
ATOM 803 N N . LYS A 1 103 ? 1.746 10.532 -0.161 1.00 80.38 103 LYS A N 1
ATOM 804 C CA . LYS A 1 103 ? 2.679 10.539 -1.278 1.00 80.38 103 LYS A CA 1
ATOM 805 C C . LYS A 1 103 ? 3.620 9.346 -1.192 1.00 80.38 103 LYS A C 1
ATOM 807 O O . LYS A 1 103 ? 4.197 9.076 -0.144 1.00 80.38 103 LYS A O 1
ATOM 812 N N . ILE A 1 104 ? 3.818 8.661 -2.310 1.00 82.31 104 ILE A N 1
ATOM 813 C CA . ILE A 1 104 ? 4.968 7.769 -2.479 1.00 82.31 104 ILE A CA 1
ATOM 814 C C . ILE A 1 104 ? 6.094 8.629 -3.050 1.00 82.31 104 ILE A C 1
ATOM 816 O O . ILE A 1 104 ? 6.022 9.049 -4.202 1.00 82.31 104 ILE A O 1
ATOM 820 N N . GLU A 1 105 ? 7.105 8.971 -2.250 1.00 76.19 105 GLU A N 1
ATOM 821 C CA . GLU A 1 105 ? 8.178 9.856 -2.729 1.00 76.19 105 GLU A CA 1
ATOM 822 C C . GLU A 1 105 ? 9.214 9.119 -3.567 1.00 76.19 105 GLU A C 1
ATOM 824 O O . GLU A 1 105 ? 9.828 9.727 -4.443 1.00 76.19 105 GLU A O 1
ATOM 829 N N . ARG A 1 106 ? 9.457 7.841 -3.259 1.00 75.38 106 ARG A N 1
ATOM 830 C CA . ARG A 1 106 ? 10.456 7.020 -3.946 1.00 75.38 106 ARG A CA 1
ATOM 831 C C . ARG A 1 106 ? 9.988 5.582 -4.044 1.00 75.38 106 ARG A C 1
ATOM 833 O O . ARG A 1 106 ? 9.477 5.035 -3.070 1.00 75.38 106 ARG A O 1
ATOM 840 N N . LEU A 1 107 ? 10.253 4.978 -5.192 1.00 76.75 107 LEU A N 1
ATOM 841 C CA . LEU A 1 107 ? 10.182 3.543 -5.416 1.00 76.75 107 LEU A CA 1
ATOM 842 C C . LEU A 1 107 ? 11.523 3.111 -5.995 1.00 76.75 107 LEU A C 1
ATOM 844 O O . LEU A 1 107 ? 12.049 3.765 -6.894 1.00 76.75 107 LEU A O 1
ATOM 848 N N . PHE A 1 108 ? 12.105 2.049 -5.456 1.00 72.62 108 PHE A N 1
ATOM 849 C CA . PHE A 1 108 ? 13.349 1.500 -5.980 1.00 72.62 108 PHE A CA 1
ATOM 850 C C . PHE A 1 108 ? 13.388 -0.010 -5.815 1.00 72.62 108 PHE A C 1
ATOM 852 O O . PHE A 1 108 ? 12.887 -0.564 -4.839 1.00 72.62 108 PHE A O 1
ATOM 859 N N . THR A 1 109 ? 13.999 -0.675 -6.783 1.00 70.19 109 THR A N 1
ATOM 860 C CA . THR A 1 109 ? 14.159 -2.126 -6.798 1.00 70.19 109 THR A CA 1
ATOM 861 C C . THR A 1 109 ? 15.275 -2.544 -5.840 1.00 70.19 109 THR A C 1
ATOM 863 O O . THR A 1 109 ? 16.376 -1.989 -5.873 1.00 70.19 109 THR A O 1
ATOM 866 N N . ALA A 1 110 ? 15.003 -3.530 -4.993 1.00 64.81 110 ALA A N 1
ATOM 867 C CA . ALA A 1 110 ? 15.898 -4.044 -3.966 1.00 64.81 110 ALA A CA 1
ATOM 868 C C . ALA A 1 110 ? 16.100 -5.558 -4.135 1.00 64.81 110 ALA A C 1
ATOM 870 O O . ALA A 1 110 ? 15.631 -6.353 -3.329 1.00 64.81 110 ALA A O 1
ATOM 871 N N . GLY A 1 111 ? 16.810 -5.960 -5.189 1.00 63.28 111 GLY A N 1
ATOM 872 C CA . GLY A 1 111 ? 16.949 -7.370 -5.569 1.00 63.28 111 GLY A CA 1
ATOM 873 C C . GLY A 1 111 ? 15.854 -7.816 -6.539 1.00 63.28 111 GLY A C 1
ATOM 874 O O . GLY A 1 111 ? 15.256 -6.981 -7.214 1.00 63.28 111 GLY A O 1
ATOM 875 N N . ASP A 1 112 ? 15.623 -9.127 -6.611 1.00 59.81 112 ASP A N 1
ATOM 876 C CA . ASP A 1 112 ? 14.940 -9.750 -7.755 1.00 59.81 112 ASP A CA 1
ATOM 877 C C . ASP A 1 112 ? 13.404 -9.596 -7.730 1.00 59.81 112 ASP A C 1
ATOM 879 O O . ASP A 1 112 ? 12.766 -9.658 -8.778 1.00 59.81 112 ASP A O 1
ATOM 883 N N . GLU A 1 113 ? 12.797 -9.356 -6.559 1.00 57.41 113 GLU A N 1
ATOM 884 C CA . GLU A 1 113 ? 11.326 -9.313 -6.393 1.00 57.41 113 GLU A CA 1
ATOM 885 C C . GLU A 1 113 ? 10.828 -8.215 -5.436 1.00 57.41 113 GLU A C 1
ATOM 887 O O . GLU A 1 113 ? 9.624 -8.024 -5.270 1.00 57.41 113 GLU A O 1
ATOM 892 N N . LEU A 1 114 ? 11.734 -7.479 -4.790 1.00 59.00 114 LEU A N 1
ATOM 893 C CA . LEU A 1 114 ? 11.377 -6.517 -3.749 1.00 59.00 114 LEU A CA 1
ATOM 894 C C . LEU A 1 114 ? 11.460 -5.096 -4.286 1.00 59.00 114 LEU A C 1
ATOM 896 O O . LEU A 1 114 ? 12.481 -4.681 -4.836 1.00 59.00 114 LEU A O 1
ATOM 900 N N . VAL A 1 115 ? 10.412 -4.315 -4.050 1.00 66.44 115 VAL A N 1
ATOM 901 C CA . VAL A 1 115 ? 10.425 -2.874 -4.309 1.00 66.44 115 VAL A CA 1
ATOM 902 C C . VAL A 1 115 ? 10.293 -2.150 -2.988 1.00 66.44 115 VAL A C 1
ATOM 904 O O . VAL A 1 115 ? 9.345 -2.369 -2.247 1.00 66.44 115 VAL A O 1
ATOM 907 N N . MET A 1 116 ? 11.248 -1.288 -2.668 1.00 58.59 116 MET A N 1
ATOM 908 C CA . MET A 1 116 ? 11.143 -0.419 -1.506 1.00 58.59 116 MET A CA 1
ATOM 909 C C . MET A 1 116 ? 10.359 0.838 -1.870 1.00 58.59 116 MET A C 1
ATOM 911 O O . MET A 1 116 ? 10.737 1.572 -2.783 1.00 58.59 116 MET A O 1
ATOM 915 N N . ALA A 1 117 ? 9.290 1.091 -1.124 1.00 62.94 117 ALA A N 1
ATOM 916 C CA . ALA A 1 117 ? 8.485 2.296 -1.185 1.00 62.94 117 ALA A CA 1
ATOM 917 C C . ALA A 1 117 ? 8.811 3.207 0.004 1.00 62.94 117 ALA A C 1
ATOM 919 O O . ALA A 1 117 ? 8.748 2.794 1.164 1.00 62.94 117 ALA A O 1
ATOM 920 N N . TYR A 1 118 ? 9.166 4.456 -0.294 1.00 61.12 118 TYR A N 1
ATOM 921 C CA . TYR A 1 118 ? 9.250 5.528 0.691 1.00 61.12 118 TYR A CA 1
ATOM 922 C C . TYR A 1 118 ? 7.944 6.308 0.662 1.00 61.12 118 TYR A C 1
ATOM 924 O O . TYR A 1 118 ? 7.667 7.032 -0.299 1.00 61.12 118 TYR A O 1
ATOM 932 N N . PHE A 1 11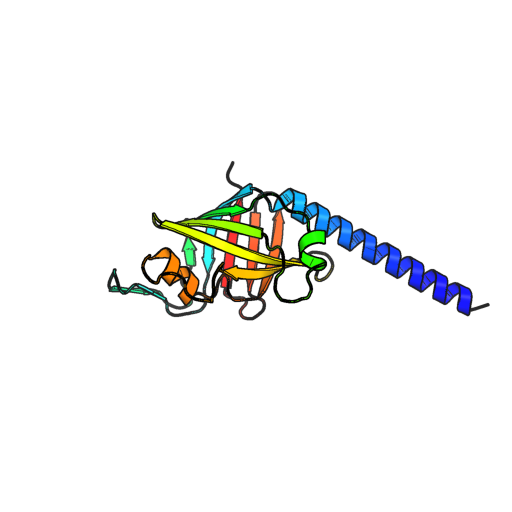9 ? 7.155 6.171 1.717 1.00 64.69 119 PHE A N 1
ATOM 933 C CA . PHE A 1 119 ? 5.941 6.948 1.885 1.00 64.69 119 PHE A CA 1
ATOM 934 C C . PHE A 1 119 ? 6.239 8.221 2.676 1.00 64.69 119 PHE A C 1
ATOM 936 O O . PHE A 1 119 ? 7.022 8.218 3.626 1.00 64.69 119 PHE A O 1
ATOM 943 N N . ARG A 1 120 ? 5.596 9.316 2.282 1.00 60.59 120 ARG A N 1
ATOM 944 C CA . ARG A 1 120 ? 5.506 10.542 3.070 1.00 60.59 120 ARG A CA 1
ATOM 945 C C . ARG A 1 120 ? 4.158 11.178 2.835 1.00 60.59 120 ARG A C 1
ATOM 947 O O . ARG A 1 120 ? 3.618 11.138 1.742 1.00 60.59 120 ARG A O 1
ATOM 954 N N . THR A 1 121 ? 3.599 11.831 3.827 1.00 53.31 121 THR A N 1
ATOM 955 C CA . THR A 1 121 ? 2.333 12.541 3.654 1.00 53.31 121 THR A CA 1
ATOM 956 C C . THR A 1 121 ? 2.583 13.914 3.021 1.00 53.31 121 THR A C 1
ATOM 958 O O . THR A 1 121 ? 3.661 14.503 3.157 1.00 53.31 121 THR A O 1
ATOM 961 N N . LYS A 1 122 ? 1.616 14.435 2.254 1.00 45.44 122 LYS A N 1
ATOM 962 C CA . LYS A 1 122 ? 1.756 15.739 1.590 1.00 45.44 122 LYS A CA 1
ATOM 963 C C . LYS A 1 122 ? 1.532 16.856 2.612 1.00 45.44 122 LYS A C 1
ATOM 965 O O . LYS A 1 122 ? 0.405 17.257 2.865 1.00 45.44 122 LYS A O 1
ATOM 970 N N . GLY A 1 123 ? 2.617 17.376 3.178 1.00 44.19 123 GLY A N 1
ATOM 971 C CA . GLY A 1 123 ? 2.586 18.491 4.125 1.00 44.19 123 GLY A CA 1
ATOM 972 C C . GLY A 1 123 ? 3.777 18.461 5.075 1.00 44.19 123 GLY A C 1
ATOM 973 O O . GLY A 1 123 ? 4.529 17.492 5.125 1.00 44.19 123 GLY A O 1
ATOM 974 N N . SER A 1 124 ? 3.973 19.532 5.836 1.00 35.94 124 SER A N 1
ATOM 975 C CA . SER A 1 124 ? 4.975 19.626 6.902 1.00 35.94 124 SER A CA 1
ATOM 976 C C . SER A 1 124 ? 4.603 18.767 8.122 1.00 35.94 124 SER A C 1
ATOM 978 O O . SER A 1 124 ? 4.496 19.295 9.223 1.00 35.94 124 SER A O 1
ATOM 980 N N . GLY A 1 125 ? 4.381 17.463 7.921 1.00 39.34 125 GLY A N 1
ATOM 981 C CA . GLY A 1 125 ? 4.286 16.466 8.990 1.00 39.34 125 GLY A CA 1
ATOM 982 C C . GLY A 1 125 ? 3.133 16.644 9.977 1.00 39.34 125 GLY A C 1
ATOM 983 O O . GLY A 1 125 ? 3.298 16.298 11.138 1.00 39.34 125 GLY A O 1
ATOM 984 N N . ILE A 1 126 ? 2.003 17.217 9.564 1.00 41.25 126 ILE A N 1
ATOM 985 C CA . ILE A 1 126 ? 0.824 17.330 10.428 1.00 41.25 126 ILE A CA 1
ATOM 986 C C . ILE A 1 126 ? -0.378 17.019 9.550 1.00 41.25 126 ILE A C 1
ATOM 988 O O . ILE A 1 126 ? -0.733 17.839 8.697 1.00 41.25 126 ILE A O 1
ATOM 992 N N . PHE A 1 127 ? -0.987 15.844 9.710 1.00 51.09 127 PHE A N 1
ATOM 993 C CA . PHE A 1 127 ? -2.363 15.742 9.262 1.00 51.09 127 PHE A CA 1
ATOM 994 C C . PHE A 1 127 ? -3.198 16.648 10.179 1.00 51.09 127 PHE A C 1
ATOM 996 O O . PHE A 1 127 ? -2.892 16.780 11.365 1.00 51.09 127 PHE A O 1
ATOM 1003 N N . PRO A 1 128 ? -4.261 17.299 9.694 1.00 50.16 128 PRO A N 1
ATOM 1004 C CA . PRO A 1 128 ? -5.238 17.858 10.616 1.00 50.16 128 PRO A CA 1
ATOM 1005 C C . PRO A 1 128 ? -5.771 16.699 11.475 1.00 50.16 128 PRO A C 1
ATOM 1007 O O . PRO A 1 128 ? -6.462 15.843 10.936 1.00 50.16 128 PRO A O 1
ATOM 1010 N N . VAL A 1 129 ? -5.416 16.655 12.769 1.00 53.94 129 VAL A N 1
ATOM 1011 C CA . VAL A 1 129 ? -5.689 15.584 13.767 1.00 53.94 129 VAL A CA 1
ATOM 1012 C C . VAL A 1 129 ? -7.189 15.466 14.102 1.00 53.94 129 VAL A C 1
ATOM 1014 O O . VAL A 1 129 ? -7.619 15.447 15.251 1.00 53.94 129 VAL A O 1
ATOM 1017 N N . ASN A 1 130 ? -8.027 15.467 13.073 1.00 61.44 130 ASN A N 1
ATOM 1018 C CA . ASN A 1 130 ? -9.443 15.785 13.158 1.00 61.44 130 ASN A CA 1
ATOM 1019 C C . ASN A 1 130 ? -10.312 14.678 12.547 1.00 61.44 130 ASN A C 1
ATOM 1021 O O . ASN A 1 130 ? -11.526 14.849 12.469 1.00 61.44 130 ASN A O 1
ATOM 1025 N N . THR A 1 131 ? -9.716 13.576 12.071 1.00 71.12 131 THR A N 1
ATOM 1026 C CA . THR A 1 131 ? -10.461 12.411 11.576 1.00 71.12 131 THR A CA 1
ATOM 1027 C C . THR A 1 131 ? -9.905 11.111 12.153 1.00 71.12 131 THR A C 1
ATOM 1029 O O . THR A 1 131 ? -8.712 10.994 12.438 1.00 71.12 131 THR A O 1
ATOM 1032 N N . GLU A 1 132 ? -10.770 10.108 12.315 1.00 76.94 132 GLU A N 1
ATOM 1033 C CA . GLU A 1 132 ? -10.385 8.775 12.792 1.00 76.94 132 GLU A CA 1
ATOM 1034 C C . GLU A 1 132 ? -9.289 8.149 11.914 1.00 76.94 132 GLU A C 1
ATOM 1036 O O . GLU A 1 132 ? -8.317 7.598 12.434 1.00 76.94 132 GLU A O 1
ATOM 1041 N N . LEU A 1 133 ? -9.408 8.317 10.592 1.00 78.00 133 LEU A N 1
ATOM 1042 C CA . LEU A 1 133 ? -8.428 7.868 9.605 1.00 78.00 133 LEU A CA 1
ATOM 1043 C C . LEU A 1 133 ? -7.066 8.528 9.806 1.00 78.00 133 LEU A C 1
ATOM 1045 O O . LEU A 1 133 ? -6.046 7.848 9.836 1.00 78.00 133 LEU A O 1
ATOM 1049 N N . THR A 1 134 ? -7.050 9.849 9.964 1.00 74.81 134 THR A N 1
ATOM 1050 C CA . THR A 1 134 ? -5.831 10.603 10.243 1.00 74.81 134 THR A CA 1
ATOM 1051 C C . THR A 1 134 ? -5.118 10.058 11.475 1.00 74.81 134 THR A C 1
ATOM 1053 O O . THR A 1 134 ? -3.925 9.769 11.419 1.00 74.81 134 THR A O 1
ATOM 1056 N N . ASN A 1 135 ? -5.861 9.884 12.570 1.00 75.38 135 ASN A N 1
ATOM 1057 C CA . ASN A 1 135 ? -5.309 9.373 13.816 1.00 75.38 135 ASN A CA 1
ATOM 1058 C C . ASN A 1 135 ? -4.751 7.962 13.610 1.00 75.38 135 ASN A C 1
ATOM 1060 O O . ASN A 1 135 ? -3.633 7.683 14.026 1.00 75.38 135 ASN A O 1
ATOM 1064 N N . LEU A 1 136 ? -5.488 7.079 12.929 1.00 77.56 136 LEU A N 1
ATOM 1065 C CA . LEU A 1 136 ? -5.012 5.733 12.614 1.00 77.56 136 LEU A CA 1
ATOM 1066 C C . LEU A 1 136 ? -3.701 5.766 11.812 1.00 77.56 136 LEU A C 1
ATOM 1068 O O . LEU A 1 136 ? -2.774 5.021 12.127 1.00 77.56 136 LEU A O 1
ATOM 1072 N N . ILE A 1 137 ? -3.595 6.635 10.804 1.00 78.00 137 ILE A N 1
ATOM 1073 C CA . ILE A 1 137 ? -2.389 6.757 9.978 1.00 78.00 137 ILE A CA 1
ATOM 1074 C C . ILE A 1 137 ? -1.207 7.314 10.788 1.00 78.00 137 ILE A C 1
ATOM 1076 O O . ILE A 1 137 ? -0.106 6.777 10.677 1.00 78.00 137 ILE A O 1
ATOM 1080 N N . GLU A 1 138 ? -1.414 8.356 11.599 1.00 75.31 138 GLU A N 1
ATOM 1081 C CA . GLU A 1 138 ? -0.359 8.955 12.431 1.00 75.31 138 GLU A CA 1
ATOM 1082 C C . GLU A 1 138 ? 0.127 7.997 13.522 1.00 75.31 138 GLU A C 1
ATOM 1084 O O . GLU A 1 138 ? 1.327 7.847 13.713 1.00 75.31 138 GLU A O 1
ATOM 1089 N N . PHE A 1 139 ? -0.778 7.305 14.217 1.00 73.06 139 PHE A N 1
ATOM 1090 C CA . PHE A 1 139 ? -0.396 6.386 15.295 1.00 73.06 139 PHE A CA 1
ATOM 1091 C C . PHE A 1 139 ? 0.300 5.121 14.806 1.00 73.06 139 PHE A C 1
ATOM 1093 O O . PHE A 1 139 ? 1.001 4.468 15.579 1.00 73.06 139 PHE A O 1
ATOM 1100 N N . SER A 1 140 ? 0.049 4.729 13.564 1.00 74.06 140 SER A N 1
ATOM 1101 C CA . SER A 1 140 ? 0.542 3.467 13.033 1.00 74.06 140 SER A CA 1
ATOM 1102 C C . SER A 1 140 ? 1.814 3.600 12.198 1.00 74.06 140 SER A C 1
ATOM 1104 O O . SER A 1 140 ? 2.364 2.584 11.771 1.00 74.06 140 SER A O 1
ATOM 1106 N N . ASP A 1 141 ? 2.276 4.831 11.953 1.00 73.94 141 ASP A N 1
ATOM 1107 C CA . ASP A 1 141 ? 3.428 5.159 11.106 1.00 73.94 141 ASP A CA 1
ATOM 1108 C C . ASP A 1 141 ? 3.366 4.541 9.691 1.00 73.94 141 ASP A C 1
ATOM 1110 O O . ASP A 1 141 ? 4.380 4.472 8.991 1.00 73.94 141 ASP A O 1
ATOM 1114 N N . LEU A 1 142 ? 2.185 4.103 9.226 1.00 74.06 142 LEU A N 1
ATOM 1115 C CA . LEU A 1 142 ? 2.016 3.338 7.982 1.00 74.06 142 LEU A CA 1
ATOM 1116 C C . LEU A 1 142 ? 2.643 4.041 6.766 1.00 74.06 142 LEU A C 1
ATOM 1118 O O . LEU A 1 142 ? 3.246 3.392 5.919 1.00 74.06 142 LEU A O 1
ATOM 1122 N N . PHE A 1 143 ? 2.578 5.374 6.722 1.00 75.25 143 PHE A N 1
ATOM 1123 C CA . PHE A 1 143 ? 3.116 6.188 5.625 1.00 75.25 143 PHE A CA 1
ATOM 1124 C C . PHE A 1 143 ? 4.277 7.107 6.035 1.00 75.25 143 PHE A C 1
ATOM 1126 O O . PHE A 1 143 ? 4.521 8.120 5.379 1.00 75.25 143 PHE A O 1
ATOM 1133 N N . TRP A 1 144 ? 4.959 6.787 7.138 1.00 73.44 144 TRP A N 1
ATOM 1134 C CA . TRP A 1 144 ? 6.093 7.555 7.682 1.00 73.44 144 TRP A CA 1
ATOM 1135 C C . TRP A 1 144 ? 7.391 6.743 7.722 1.00 73.44 144 TRP A C 1
ATOM 1137 O O . TRP A 1 144 ? 8.400 7.165 8.291 1.00 73.44 144 TRP A O 1
ATOM 1147 N N . GLN A 1 145 ? 7.375 5.570 7.098 1.00 74.38 145 GLN A N 1
ATOM 1148 C CA . GLN A 1 145 ? 8.477 4.627 7.093 1.00 74.38 145 GLN A CA 1
ATOM 1149 C C . GLN A 1 145 ? 8.680 4.025 5.708 1.00 74.38 145 GLN A C 1
ATOM 1151 O O . GLN A 1 145 ? 7.817 4.085 4.829 1.00 74.38 145 GLN A O 1
ATOM 1156 N N . ASN A 1 146 ? 9.845 3.414 5.534 1.00 79.06 146 ASN A N 1
ATOM 1157 C CA . ASN A 1 146 ? 10.126 2.613 4.357 1.00 79.06 146 ASN A CA 1
ATOM 1158 C C . ASN A 1 146 ? 9.343 1.305 4.469 1.00 79.06 146 ASN A C 1
ATOM 1160 O O . ASN A 1 146 ? 9.315 0.688 5.540 1.00 79.06 146 ASN A O 1
ATOM 1164 N N . MET A 1 147 ? 8.769 0.847 3.362 1.00 84.81 147 MET A N 1
ATOM 1165 C CA . MET A 1 147 ? 8.138 -0.468 3.295 1.00 84.81 147 MET A CA 1
ATOM 1166 C C . MET A 1 147 ? 8.633 -1.239 2.076 1.00 84.81 147 MET A C 1
ATOM 1168 O O . MET A 1 147 ? 8.857 -0.660 1.015 1.00 84.81 147 MET A O 1
ATOM 1172 N N . TYR A 1 148 ? 8.783 -2.548 2.224 1.00 86.12 148 TYR A N 1
ATOM 1173 C CA . TYR A 1 148 ? 8.904 -3.474 1.111 1.00 86.12 148 TYR A CA 1
ATOM 1174 C C . TYR A 1 148 ? 7.525 -3.747 0.531 1.00 86.12 148 TYR A C 1
ATOM 1176 O O . TYR A 1 148 ? 6.594 -4.081 1.257 1.00 86.12 148 TYR A O 1
ATOM 1184 N N . MET A 1 149 ? 7.413 -3.634 -0.780 1.00 87.25 149 MET A N 1
ATOM 1185 C CA . MET A 1 149 ? 6.273 -4.096 -1.539 1.00 87.25 149 MET A CA 1
ATOM 1186 C C . MET A 1 149 ? 6.549 -5.522 -2.008 1.00 87.25 149 MET A C 1
ATOM 1188 O O . MET A 1 149 ? 7.540 -5.772 -2.696 1.00 87.25 149 MET A O 1
ATOM 1192 N N . ASN A 1 150 ? 5.660 -6.433 -1.638 1.00 87.50 150 ASN A N 1
ATOM 1193 C CA . ASN A 1 150 ? 5.621 -7.803 -2.116 1.00 87.50 150 ASN A CA 1
ATOM 1194 C C . ASN A 1 150 ? 4.385 -7.972 -3.011 1.00 87.50 150 ASN A C 1
ATOM 1196 O O . ASN A 1 150 ? 3.250 -7.775 -2.568 1.00 87.50 150 ASN A O 1
ATOM 1200 N N . ILE A 1 151 ? 4.615 -8.294 -4.283 1.00 85.94 151 ILE A N 1
ATOM 1201 C CA . ILE A 1 151 ? 3.566 -8.496 -5.283 1.00 85.94 151 ILE A CA 1
ATOM 1202 C C . ILE A 1 151 ? 3.239 -9.990 -5.325 1.00 85.94 151 ILE A C 1
ATOM 1204 O O . ILE A 1 151 ? 3.855 -10.748 -6.068 1.00 85.94 151 ILE A O 1
ATOM 1208 N N . GLU A 1 152 ? 2.235 -10.412 -4.558 1.00 87.75 152 GLU A N 1
ATOM 1209 C CA . GLU A 1 152 ? 1.770 -11.807 -4.566 1.00 87.75 152 GLU A CA 1
ATOM 1210 C C . GLU A 1 152 ? 1.183 -12.184 -5.934 1.00 87.75 152 GLU A C 1
ATOM 1212 O O . GLU A 1 152 ? 1.376 -13.286 -6.447 1.00 87.75 152 GLU A O 1
ATOM 1217 N N . ASN A 1 153 ? 0.419 -11.264 -6.533 1.00 87.69 153 ASN A N 1
ATOM 1218 C CA . ASN A 1 153 ? -0.057 -11.339 -7.913 1.00 87.69 153 ASN A CA 1
ATOM 1219 C C . ASN A 1 153 ? -0.595 -9.971 -8.376 1.00 87.69 153 ASN A C 1
ATOM 1221 O O . ASN A 1 153 ? -0.647 -9.015 -7.609 1.00 87.69 153 ASN A O 1
ATOM 1225 N N . LYS A 1 154 ? -1.077 -9.883 -9.626 1.00 87.81 154 LYS A N 1
ATOM 1226 C CA . LYS A 1 154 ? -1.634 -8.641 -10.203 1.00 87.81 154 LYS A CA 1
ATOM 1227 C C . LYS A 1 154 ? -2.788 -8.019 -9.408 1.00 87.81 154 LYS A C 1
ATOM 1229 O O . LYS A 1 154 ? -3.083 -6.846 -9.601 1.00 87.81 154 LYS A O 1
ATOM 1234 N N . ASN A 1 155 ? -3.456 -8.797 -8.561 1.00 93.06 155 ASN A N 1
ATOM 1235 C CA . ASN A 1 155 ? -4.607 -8.346 -7.796 1.00 93.06 155 ASN A CA 1
ATOM 1236 C C . ASN A 1 155 ? -4.349 -8.268 -6.288 1.00 93.06 155 ASN A C 1
ATOM 1238 O O . ASN A 1 155 ? -5.271 -7.893 -5.574 1.00 93.06 155 ASN A O 1
ATOM 1242 N N . LEU A 1 156 ? -3.166 -8.635 -5.793 1.00 93.38 156 LEU A N 1
ATOM 1243 C CA . LEU A 1 156 ? -2.876 -8.686 -4.361 1.00 93.38 156 LEU A CA 1
ATOM 1244 C C . LEU A 1 156 ? -1.443 -8.223 -4.105 1.00 93.38 156 LEU A C 1
ATOM 1246 O O . LEU A 1 156 ? -0.496 -8.818 -4.621 1.00 93.38 156 LEU A O 1
ATOM 1250 N N . VAL A 1 157 ? -1.301 -7.171 -3.305 1.00 92.00 157 VAL A N 1
ATOM 1251 C CA . VAL A 1 157 ? -0.012 -6.555 -2.980 1.00 92.00 157 VAL A CA 1
ATOM 1252 C C . VAL A 1 157 ? 0.068 -6.305 -1.481 1.00 92.00 157 VAL A C 1
ATOM 1254 O O . VAL A 1 157 ? -0.883 -5.812 -0.879 1.00 92.00 157 VAL A O 1
ATOM 1257 N N . ASN A 1 158 ? 1.221 -6.610 -0.895 1.00 91.44 158 ASN A N 1
ATOM 1258 C CA . ASN A 1 158 ? 1.513 -6.377 0.513 1.00 91.44 158 ASN A CA 1
ATOM 1259 C C . ASN A 1 158 ? 2.587 -5.299 0.650 1.00 91.44 158 ASN A C 1
ATOM 1261 O O . ASN A 1 158 ? 3.629 -5.387 0.003 1.00 91.44 158 ASN A O 1
ATOM 1265 N N . PHE A 1 159 ? 2.373 -4.325 1.529 1.00 89.81 159 PHE A N 1
ATOM 1266 C CA . PHE A 1 159 ? 3.406 -3.398 1.982 1.00 89.81 159 PHE A CA 1
ATOM 1267 C C . PHE A 1 159 ? 3.809 -3.750 3.410 1.00 89.81 159 PHE A C 1
ATOM 1269 O O . PHE A 1 159 ? 2.978 -3.728 4.312 1.00 89.81 159 PHE A O 1
ATOM 1276 N N . ILE A 1 160 ? 5.084 -4.065 3.616 1.00 88.50 160 ILE A N 1
ATOM 1277 C CA . ILE A 1 160 ? 5.640 -4.550 4.883 1.00 88.50 160 ILE A CA 1
ATOM 1278 C C . ILE A 1 160 ? 6.719 -3.575 5.341 1.00 88.50 160 ILE A C 1
ATOM 1280 O O . ILE A 1 160 ? 7.669 -3.322 4.603 1.00 88.50 160 ILE A O 1
ATOM 1284 N N . SER A 1 161 ? 6.610 -3.012 6.543 1.00 85.62 161 SER A N 1
ATOM 1285 C CA . SER A 1 161 ? 7.618 -2.064 7.039 1.00 85.62 161 SER A CA 1
ATOM 1286 C C . SER A 1 161 ? 9.013 -2.689 7.116 1.00 85.62 161 SER A C 1
ATOM 1288 O O . SER A 1 161 ? 9.189 -3.802 7.612 1.00 85.62 161 SER A O 1
ATOM 1290 N N . THR A 1 162 ? 10.033 -1.937 6.687 1.00 80.88 162 THR A N 1
ATOM 1291 C CA . THR A 1 162 ? 11.435 -2.377 6.785 1.00 80.88 162 THR A CA 1
ATOM 1292 C C . THR A 1 162 ? 11.976 -2.334 8.210 1.00 80.88 162 THR A C 1
ATOM 1294 O O . THR A 1 162 ? 1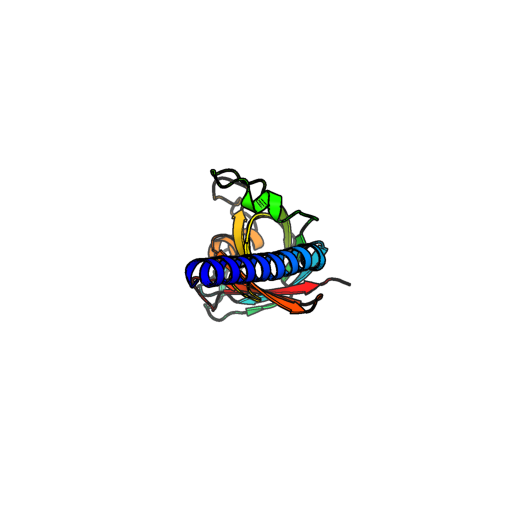2.982 -2.970 8.509 1.00 80.88 162 THR A O 1
ATOM 1297 N N . ASN A 1 163 ? 11.362 -1.524 9.073 1.00 75.50 163 ASN A N 1
ATOM 1298 C CA . ASN A 1 163 ? 11.829 -1.283 10.436 1.00 75.50 163 ASN A CA 1
ATOM 1299 C C . ASN A 1 163 ? 11.046 -2.113 11.460 1.00 75.50 163 ASN A C 1
ATOM 1301 O O . ASN A 1 163 ? 11.490 -2.264 12.598 1.00 75.50 163 ASN A O 1
ATOM 1305 N N . ASN A 1 164 ? 9.873 -2.620 11.074 1.00 73.81 164 ASN A N 1
ATOM 1306 C CA . ASN A 1 164 ? 8.962 -3.342 11.947 1.00 73.81 164 ASN A CA 1
ATOM 1307 C C . ASN A 1 164 ? 8.069 -4.275 11.120 1.00 73.81 164 ASN A C 1
ATOM 1309 O O . ASN A 1 164 ? 6.988 -3.881 10.698 1.00 73.81 164 ASN A O 1
ATOM 1313 N N . GLU A 1 165 ? 8.491 -5.525 10.925 1.00 70.00 165 GLU A N 1
ATOM 1314 C CA . GLU A 1 165 ? 7.793 -6.515 10.077 1.00 70.00 165 GLU A CA 1
ATOM 1315 C C . GLU A 1 165 ? 6.338 -6.807 10.498 1.00 70.00 165 GLU A C 1
ATOM 1317 O O . GLU A 1 165 ? 5.609 -7.472 9.774 1.00 70.00 165 GLU A O 1
ATOM 1322 N N . ARG A 1 166 ? 5.898 -6.304 11.657 1.00 77.62 166 ARG A N 1
ATOM 1323 C CA . ARG A 1 166 ? 4.510 -6.380 12.135 1.00 77.62 166 ARG A CA 1
ATOM 1324 C C . ARG A 1 166 ? 3.611 -5.249 11.634 1.00 77.62 166 ARG A C 1
ATOM 1326 O O . ARG A 1 166 ? 2.456 -5.182 12.038 1.00 77.62 166 ARG A O 1
ATOM 1333 N N . ILE A 1 167 ? 4.137 -4.332 10.823 1.00 84.38 167 ILE A N 1
ATOM 1334 C CA . ILE A 1 167 ? 3.329 -3.338 10.119 1.00 84.38 167 ILE A CA 1
ATOM 1335 C C . ILE A 1 167 ? 3.147 -3.821 8.687 1.00 84.38 167 ILE A C 1
ATOM 1337 O O . ILE A 1 167 ? 4.087 -3.757 7.889 1.00 84.38 167 ILE A O 1
ATOM 1341 N N . ILE A 1 168 ? 1.949 -4.323 8.395 1.00 89.62 168 ILE A N 1
ATOM 1342 C CA . ILE A 1 168 ? 1.605 -4.950 7.119 1.00 89.62 168 ILE A CA 1
ATOM 1343 C C . ILE A 1 168 ? 0.303 -4.344 6.608 1.00 89.62 168 ILE A C 1
ATOM 1345 O O . ILE A 1 168 ? -0.730 -4.421 7.268 1.00 89.62 168 ILE A O 1
ATOM 1349 N N . LEU A 1 169 ? 0.349 -3.759 5.417 1.00 90.88 169 LEU A N 1
ATOM 1350 C CA . LEU A 1 169 ? -0.820 -3.293 4.681 1.00 90.88 169 LEU A CA 1
ATOM 1351 C C . LEU A 1 169 ? -1.059 -4.222 3.492 1.00 90.88 169 LEU A C 1
ATOM 1353 O O . LEU A 1 169 ? -0.235 -4.287 2.582 1.00 90.88 169 LEU A O 1
ATOM 1357 N N . THR A 1 170 ? -2.204 -4.895 3.489 1.00 94.19 170 THR A N 1
ATOM 1358 C CA . THR A 1 170 ? -2.611 -5.807 2.417 1.00 94.19 170 THR A CA 1
ATOM 1359 C C . THR A 1 170 ? -3.648 -5.131 1.534 1.00 94.19 170 THR A C 1
ATOM 1361 O O . THR A 1 170 ? -4.719 -4.737 2.006 1.00 94.19 170 THR A O 1
ATOM 1364 N N . LEU A 1 171 ? -3.348 -5.026 0.243 1.00 94.75 171 LEU A N 1
ATOM 1365 C CA . LEU A 1 171 ? -4.193 -4.388 -0.757 1.00 94.75 171 LEU A CA 1
ATOM 1366 C C . LEU A 1 171 ? -4.702 -5.398 -1.782 1.00 94.75 171 LEU A C 1
ATOM 1368 O O . LEU A 1 171 ? -3.923 -6.151 -2.365 1.00 94.75 171 LEU A O 1
ATOM 1372 N N . GLN A 1 172 ? -6.002 -5.351 -2.065 1.00 96.62 172 GLN A N 1
ATOM 1373 C CA . GLN A 1 172 ? -6.657 -6.146 -3.101 1.00 96.62 172 GLN A CA 1
ATOM 1374 C C . GLN A 1 172 ? -7.186 -5.245 -4.202 1.00 96.62 172 GLN A C 1
ATOM 1376 O O .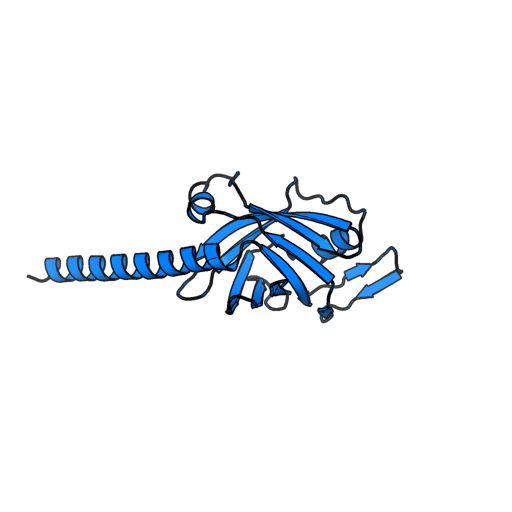 GLN A 1 172 ? -7.872 -4.264 -3.942 1.00 96.62 172 GLN A O 1
ATOM 1381 N N . ARG A 1 173 ? -6.904 -5.589 -5.453 1.00 95.50 173 ARG A N 1
ATOM 1382 C CA . ARG A 1 173 ? -7.384 -4.822 -6.599 1.00 95.50 173 ARG A CA 1
ATOM 1383 C C . ARG A 1 173 ? -8.909 -4.813 -6.624 1.00 95.50 173 ARG A C 1
ATOM 1385 O O . ARG A 1 173 ? -9.524 -5.887 -6.621 1.00 95.50 173 ARG A O 1
ATOM 1392 N N . ARG A 1 174 ? -9.498 -3.617 -6.694 1.00 91.38 174 ARG A N 1
ATOM 1393 C CA . ARG A 1 174 ? -10.939 -3.448 -6.880 1.00 91.38 174 ARG A CA 1
ATOM 1394 C C . ARG A 1 174 ? -11.301 -3.831 -8.320 1.00 91.38 174 ARG A C 1
ATOM 1396 O O . ARG A 1 174 ? -10.599 -3.450 -9.258 1.00 91.38 174 ARG A O 1
ATOM 1403 N N . LYS A 1 175 ? -12.338 -4.657 -8.474 1.00 81.88 175 LYS A N 1
ATOM 1404 C CA . LYS A 1 175 ? -12.792 -5.187 -9.773 1.00 81.88 175 LYS A CA 1
ATOM 1405 C C . LYS A 1 175 ? -13.574 -4.170 -10.590 1.00 81.88 175 LYS A C 1
ATOM 1407 O O . LYS A 1 175 ? -14.333 -3.397 -9.969 1.00 81.88 175 LYS A O 1
#

Radius of gyration: 18.81 Å; chains: 1; bounding box: 61×32×47 Å